Protein AF-A0A935YCY4-F1 (afdb_monomer_lite)

pLDDT: mean 77.83, std 20.08, range [34.0, 98.06]

Structure (mmCIF, N/CA/C/O backbone):
data_AF-A0A935YCY4-F1
#
_entry.id   AF-A0A935YCY4-F1
#
loop_
_atom_site.group_PDB
_atom_site.id
_atom_site.type_symbol
_atom_site.label_atom_id
_atom_site.label_alt_id
_atom_site.label_comp_id
_atom_site.label_asym_id
_atom_site.label_entity_id
_atom_site.label_seq_id
_atom_site.pdbx_PDB_ins_code
_atom_site.Cartn_x
_atom_site.Cartn_y
_atom_site.Cartn_z
_atom_site.occupancy
_atom_site.B_iso_or_equiv
_atom_site.auth_seq_id
_atom_site.auth_comp_id
_atom_site.auth_asym_id
_atom_site.auth_atom_id
_atom_site.pdbx_PDB_model_num
ATOM 1 N N . MET A 1 1 ? -35.477 -1.322 -5.405 1.00 35.91 1 MET A N 1
ATOM 2 C CA . MET A 1 1 ? -34.188 -1.902 -4.976 1.00 35.91 1 MET A CA 1
ATOM 3 C C . MET A 1 1 ? -33.228 -0.746 -4.782 1.00 35.91 1 MET A C 1
ATOM 5 O O . MET A 1 1 ? -32.836 -0.123 -5.756 1.00 35.91 1 MET A O 1
ATOM 9 N N . THR A 1 2 ? -33.021 -0.359 -3.529 1.00 34.00 2 THR A N 1
ATOM 10 C CA . THR A 1 2 ? -32.305 0.844 -3.097 1.00 34.00 2 THR A CA 1
ATOM 11 C C . THR A 1 2 ? -30.794 0.654 -3.225 1.00 34.00 2 THR A C 1
ATOM 13 O O . THR A 1 2 ? -30.226 -0.282 -2.672 1.00 34.00 2 THR A O 1
ATOM 16 N N . THR A 1 3 ? -30.146 1.543 -3.974 1.00 34.94 3 THR A N 1
ATOM 17 C CA . THR A 1 3 ? -28.690 1.711 -4.031 1.00 34.94 3 THR A CA 1
ATOM 18 C C . THR A 1 3 ? -28.216 2.383 -2.743 1.00 34.94 3 THR A C 1
ATOM 20 O O . THR A 1 3 ? -28.222 3.604 -2.632 1.00 34.94 3 THR A O 1
ATOM 23 N N . GLU A 1 4 ? -27.856 1.566 -1.756 1.00 39.25 4 GLU A N 1
ATOM 24 C CA . GLU A 1 4 ? -27.317 1.965 -0.443 1.00 39.25 4 GLU A CA 1
ATOM 25 C C . GLU A 1 4 ? -25.781 1.811 -0.385 1.00 39.25 4 GLU A C 1
ATOM 27 O O . GLU A 1 4 ? -25.170 1.565 0.649 1.00 39.25 4 GLU A O 1
ATOM 32 N N . THR A 1 5 ? -25.138 1.929 -1.541 1.00 41.16 5 THR A N 1
ATOM 33 C CA . THR A 1 5 ? -23.691 2.109 -1.702 1.00 41.16 5 THR A CA 1
ATOM 34 C C . THR A 1 5 ? -23.576 3.571 -2.136 1.00 41.16 5 THR A C 1
ATOM 36 O O . THR A 1 5 ? -24.121 3.935 -3.168 1.00 41.16 5 THR A O 1
ATOM 39 N N . ASP A 1 6 ? -23.053 4.527 -1.370 1.00 48.59 6 ASP A N 1
ATOM 40 C CA . ASP A 1 6 ? -21.616 4.615 -1.128 1.00 48.59 6 ASP A CA 1
ATOM 41 C C . ASP A 1 6 ? -21.248 5.756 -0.145 1.00 48.59 6 ASP A C 1
ATOM 43 O O . ASP A 1 6 ? -20.187 6.370 -0.223 1.00 48.59 6 ASP A O 1
ATOM 47 N N . THR A 1 7 ? -22.145 6.125 0.778 1.00 38.81 7 THR A N 1
ATOM 48 C CA . THR A 1 7 ? -21.941 7.309 1.645 1.00 38.81 7 THR A CA 1
ATOM 49 C C . THR A 1 7 ? -20.741 7.147 2.587 1.00 38.81 7 THR A C 1
ATOM 51 O O . THR A 1 7 ? -20.095 8.125 2.964 1.00 38.81 7 THR A O 1
ATOM 54 N N . THR A 1 8 ? -20.412 5.905 2.947 1.00 42.44 8 THR A N 1
ATOM 55 C CA . THR A 1 8 ? -19.271 5.558 3.803 1.00 42.44 8 THR A CA 1
ATOM 56 C C . THR A 1 8 ? -17.941 5.700 3.066 1.00 42.44 8 THR A C 1
ATOM 58 O O . THR A 1 8 ? -16.996 6.235 3.641 1.00 42.44 8 THR A O 1
ATOM 61 N N . ILE A 1 9 ? -17.866 5.296 1.791 1.00 43.31 9 ILE A N 1
ATOM 62 C CA . ILE A 1 9 ? -16.651 5.451 0.977 1.00 43.31 9 ILE A CA 1
ATOM 63 C C . ILE A 1 9 ? -16.425 6.923 0.651 1.00 43.31 9 ILE A C 1
ATOM 65 O O . ILE A 1 9 ? -15.309 7.398 0.834 1.00 43.31 9 ILE A O 1
ATOM 69 N N . SER A 1 10 ? -17.467 7.675 0.277 1.00 40.97 10 SER A N 1
ATOM 70 C CA . SER A 1 10 ? -17.328 9.121 0.054 1.00 40.97 10 SER A CA 1
ATOM 71 C C . SER A 1 10 ? -16.888 9.866 1.320 1.00 40.97 10 SER A C 1
ATOM 73 O O . SER A 1 10 ? -16.042 10.751 1.234 1.00 40.97 10 SER A O 1
ATOM 75 N N . ARG A 1 11 ? -17.378 9.482 2.511 1.00 47.28 11 ARG A N 1
ATOM 76 C CA . ARG A 1 11 ? -16.898 10.047 3.789 1.00 47.28 11 ARG A CA 1
ATOM 77 C C . ARG A 1 11 ? -15.436 9.715 4.070 1.00 47.28 11 ARG A C 1
ATOM 79 O O . ARG A 1 11 ? -14.693 10.602 4.471 1.00 47.28 11 ARG A O 1
ATOM 86 N N . LEU A 1 12 ? -15.022 8.471 3.837 1.00 46.56 12 LEU A N 1
ATOM 87 C CA . LEU A 1 12 ? -13.630 8.042 3.995 1.00 46.56 12 LEU A CA 1
ATOM 88 C C . LEU A 1 12 ? -12.699 8.777 3.024 1.00 46.56 12 LEU A C 1
ATO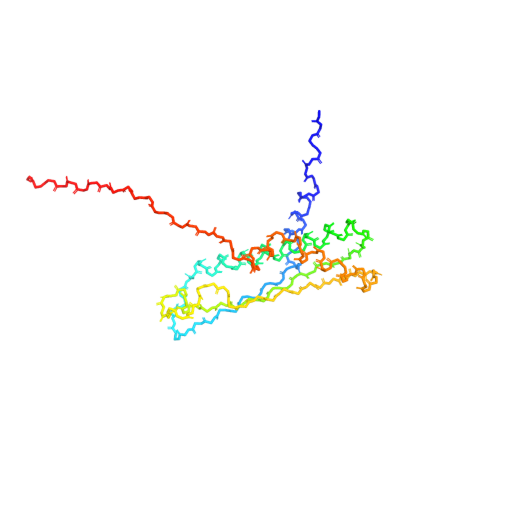M 90 O O . LEU A 1 12 ? -11.635 9.236 3.429 1.00 46.56 12 LEU A O 1
ATOM 94 N N . GLN A 1 13 ? -13.114 8.933 1.766 1.00 49.72 13 GLN A N 1
ATOM 95 C CA . GLN A 1 13 ? -12.387 9.702 0.754 1.00 49.72 13 GLN A CA 1
ATOM 96 C C . GLN A 1 13 ? -12.246 11.172 1.167 1.00 49.72 13 GLN A C 1
ATOM 98 O O . GLN A 1 13 ? -11.158 11.739 1.071 1.00 49.72 13 GLN A O 1
ATOM 103 N N . ASP A 1 14 ? -13.315 11.768 1.692 1.00 48.78 14 ASP A N 1
ATOM 104 C CA . ASP A 1 14 ? -13.313 13.138 2.195 1.00 48.78 14 ASP A CA 1
ATOM 105 C C . ASP A 1 14 ? -12.459 13.321 3.458 1.00 48.78 14 ASP A C 1
ATOM 107 O O . ASP A 1 14 ? -11.774 14.333 3.576 1.00 48.78 14 ASP A O 1
ATOM 111 N N . GLU A 1 15 ? -12.461 12.372 4.395 1.00 52.66 15 GLU A N 1
ATOM 112 C CA . GLU A 1 15 ? -11.604 12.402 5.590 1.00 52.66 15 GLU A CA 1
ATOM 113 C C . GLU A 1 15 ? -10.124 12.263 5.238 1.00 52.66 15 GLU A C 1
ATOM 115 O O . GLU A 1 15 ? -9.292 12.998 5.770 1.00 52.66 15 GLU A O 1
ATOM 120 N N . ILE A 1 16 ? -9.788 11.360 4.311 1.00 49.78 16 ILE A N 1
ATOM 121 C CA . ILE A 1 16 ? -8.420 11.201 3.797 1.00 49.78 16 ILE A CA 1
ATOM 122 C C . ILE A 1 16 ? -7.960 12.497 3.114 1.00 49.78 16 ILE A C 1
ATOM 124 O O . ILE A 1 16 ? -6.816 12.912 3.282 1.00 49.78 16 ILE A O 1
ATOM 128 N N . ARG A 1 17 ? -8.859 13.182 2.396 1.00 51.97 17 ARG A N 1
ATOM 129 C CA . ARG A 1 17 ? -8.567 14.456 1.726 1.00 51.97 17 ARG A CA 1
ATOM 130 C C . ARG A 1 17 ? -8.443 15.639 2.693 1.00 51.97 17 ARG A C 1
ATOM 132 O O . ARG A 1 17 ? -7.675 16.558 2.422 1.00 51.97 17 ARG A O 1
ATOM 139 N N . ARG A 1 18 ? -9.203 15.640 3.794 1.00 46.19 18 ARG A N 1
ATOM 140 C CA . ARG A 1 18 ? -9.224 16.718 4.803 1.00 46.19 18 ARG A CA 1
ATOM 141 C C . ARG A 1 18 ? -8.107 16.610 5.847 1.00 46.19 18 ARG A C 1
ATOM 143 O O . ARG A 1 18 ? -7.762 17.632 6.432 1.00 46.19 18 ARG A O 1
ATOM 150 N N . SER A 1 19 ? -7.517 15.427 6.039 1.00 44.22 19 SER A N 1
ATOM 151 C CA . SER A 1 19 ? -6.430 15.187 7.001 1.00 44.22 19 SER A CA 1
ATOM 152 C C . SER A 1 19 ? -5.147 14.690 6.312 1.00 44.22 19 SER A C 1
ATOM 154 O O . SER A 1 19 ? -4.805 13.511 6.419 1.00 44.22 19 SER A O 1
ATOM 156 N N . PRO A 1 20 ? -4.375 15.575 5.647 1.00 40.25 20 PRO A N 1
ATOM 157 C CA . PRO A 1 20 ? -3.099 15.220 5.012 1.00 40.25 20 PRO A CA 1
ATOM 158 C C . PRO A 1 20 ? -2.019 14.750 6.008 1.00 40.25 20 PRO A C 1
ATOM 160 O O . PRO A 1 20 ? -0.990 14.224 5.598 1.00 40.25 20 PRO A O 1
ATOM 163 N N . HIS A 1 21 ? -2.250 14.898 7.318 1.00 40.59 21 HIS A N 1
ATOM 164 C CA . HIS A 1 21 ? -1.347 14.439 8.376 1.00 40.59 21 HIS A CA 1
ATOM 165 C C . HIS A 1 21 ? -1.296 12.908 8.560 1.00 40.59 21 HIS A C 1
ATOM 167 O O . HIS A 1 21 ? -0.413 12.429 9.260 1.00 40.59 21 HIS A O 1
ATOM 173 N N . CYS A 1 22 ? -2.193 12.123 7.944 1.00 44.72 22 CYS A N 1
ATOM 174 C CA . CYS A 1 22 ? -2.256 10.667 8.168 1.00 44.72 22 CYS A CA 1
ATOM 175 C C . CYS A 1 22 ? -1.417 9.820 7.191 1.00 44.72 22 CYS A C 1
ATOM 177 O O . CYS A 1 22 ? -1.445 8.589 7.271 1.00 44.72 22 CYS A O 1
ATOM 179 N N . ALA A 1 23 ? -0.670 10.442 6.278 1.00 49.28 23 ALA A N 1
ATOM 180 C CA . ALA A 1 23 ? 0.235 9.741 5.377 1.00 49.28 23 ALA A CA 1
ATOM 181 C C . ALA A 1 23 ? 1.535 10.532 5.205 1.00 49.28 23 ALA A C 1
ATOM 183 O O . ALA A 1 23 ? 1.540 11.603 4.601 1.00 49.28 23 ALA A O 1
ATOM 184 N N . GLN A 1 24 ? 2.649 9.999 5.710 1.00 55.78 24 GLN A N 1
ATOM 185 C CA . GLN A 1 24 ? 3.975 10.563 5.465 1.00 55.78 24 GLN A CA 1
ATOM 186 C C . GLN A 1 24 ? 4.697 9.717 4.418 1.00 55.78 24 GLN A C 1
ATOM 188 O O . GLN A 1 24 ? 5.002 8.549 4.653 1.00 55.78 24 GLN A O 1
ATOM 193 N N . VAL A 1 25 ? 5.011 10.308 3.267 1.00 56.19 25 VAL A N 1
ATOM 194 C CA . VAL A 1 25 ? 5.746 9.627 2.195 1.00 56.19 25 VAL A CA 1
ATOM 195 C C . VAL A 1 25 ? 7.132 10.238 2.061 1.00 56.19 25 VAL A C 1
ATOM 197 O O . VAL A 1 25 ? 7.281 11.451 1.942 1.00 56.19 25 VAL A O 1
ATOM 200 N N . THR A 1 26 ? 8.159 9.394 2.084 1.00 59.28 26 THR A N 1
ATOM 201 C CA . THR A 1 26 ? 9.547 9.771 1.816 1.00 59.28 26 THR A CA 1
ATOM 202 C C . THR A 1 26 ? 10.092 8.925 0.670 1.00 59.28 26 THR A C 1
ATOM 204 O O . THR A 1 26 ? 10.381 7.738 0.833 1.00 59.28 26 THR A O 1
ATOM 207 N N . LEU A 1 27 ? 10.269 9.549 -0.495 1.00 61.72 27 LEU A N 1
ATOM 208 C CA . LEU A 1 27 ? 10.928 8.946 -1.650 1.00 61.72 27 LEU A CA 1
ATOM 209 C C . LEU A 1 27 ? 12.404 9.364 -1.684 1.00 61.72 27 LEU A C 1
ATOM 211 O O . LEU A 1 27 ? 12.725 10.543 -1.819 1.00 61.72 27 LEU A O 1
ATOM 215 N N . LYS A 1 28 ? 13.312 8.390 -1.577 1.00 64.44 28 LYS A N 1
ATOM 216 C CA . LYS A 1 28 ? 14.758 8.598 -1.724 1.00 64.44 28 LYS A CA 1
ATOM 217 C C . LYS A 1 28 ? 15.179 8.202 -3.137 1.00 64.44 28 LYS A C 1
ATOM 219 O O . LYS A 1 28 ? 15.280 7.015 -3.447 1.00 64.44 28 LYS A O 1
ATOM 224 N N . ALA A 1 29 ? 15.446 9.198 -3.979 1.00 60.09 29 ALA A N 1
ATOM 225 C CA . ALA A 1 29 ? 16.008 8.995 -5.309 1.00 60.09 29 ALA A CA 1
ATOM 226 C C . ALA A 1 29 ? 17.541 9.088 -5.259 1.00 60.09 29 ALA A C 1
ATOM 228 O O . ALA A 1 29 ? 18.092 10.065 -4.752 1.00 60.09 29 ALA A O 1
ATOM 229 N N . ARG A 1 30 ? 18.233 8.079 -5.791 1.00 54.69 30 ARG A N 1
ATOM 230 C CA . ARG A 1 30 ? 19.684 8.105 -6.017 1.00 54.69 30 ARG A CA 1
ATOM 231 C C . ARG A 1 30 ? 19.937 8.226 -7.518 1.00 54.69 30 ARG A C 1
ATOM 233 O O . ARG A 1 30 ? 19.365 7.469 -8.293 1.00 54.69 30 ARG A O 1
ATOM 240 N N . ALA A 1 31 ? 20.798 9.155 -7.916 1.00 54.00 31 ALA A N 1
ATOM 241 C CA . ALA A 1 31 ? 21.346 9.240 -9.269 1.00 54.00 31 ALA A CA 1
ATOM 242 C C . ALA A 1 31 ? 22.854 8.960 -9.217 1.00 54.00 31 ALA A C 1
ATOM 244 O O . ALA A 1 31 ? 23.512 9.328 -8.242 1.00 54.00 31 ALA A O 1
ATOM 245 N N . GLY A 1 32 ? 23.396 8.293 -10.234 1.00 43.44 32 GLY A N 1
ATOM 246 C CA . GLY A 1 32 ? 24.835 8.202 -10.468 1.00 43.44 32 GLY A CA 1
ATOM 247 C C . GLY A 1 32 ? 25.254 9.283 -11.459 1.00 43.44 32 GLY A C 1
ATOM 248 O O . GLY A 1 32 ? 24.663 9.378 -12.528 1.00 43.44 32 GLY A O 1
ATOM 249 N N . VAL A 1 33 ? 26.276 10.067 -11.090 1.00 41.34 33 VAL A N 1
ATOM 250 C CA . VAL A 1 33 ? 26.774 11.258 -11.810 1.00 41.34 33 VAL A CA 1
ATOM 251 C C . VAL A 1 33 ? 25.733 12.388 -11.871 1.00 41.34 33 VAL A C 1
ATOM 253 O O . VAL A 1 33 ? 24.538 12.157 -12.026 1.00 41.34 33 VAL A O 1
ATOM 256 N N . GLU A 1 34 ? 26.189 13.625 -11.662 1.00 44.88 34 GLU A N 1
ATOM 257 C CA . GLU A 1 34 ? 25.376 14.848 -11.625 1.00 44.88 34 GLU A CA 1
ATOM 258 C C . GLU A 1 34 ? 24.574 15.035 -12.925 1.00 44.88 34 GLU A C 1
ATOM 260 O O . GLU A 1 34 ? 25.002 15.692 -13.872 1.00 44.88 34 GLU A O 1
ATOM 265 N N . ALA A 1 35 ? 23.386 14.439 -12.987 1.00 44.97 35 ALA A N 1
ATOM 266 C CA . ALA A 1 35 ? 22.413 14.738 -14.018 1.00 44.97 35 ALA A CA 1
ATOM 267 C C . ALA A 1 35 ? 21.739 16.078 -13.667 1.00 44.97 35 ALA A C 1
ATOM 269 O O . ALA A 1 35 ? 21.344 16.268 -12.510 1.00 44.97 35 ALA A O 1
ATOM 270 N N . PRO A 1 36 ? 21.567 17.001 -14.631 1.00 47.16 36 PRO A N 1
ATOM 271 C CA . PRO A 1 36 ? 20.880 18.268 -14.406 1.00 47.16 36 PRO A CA 1
ATOM 272 C C . PRO A 1 36 ? 19.530 18.050 -13.719 1.00 47.16 36 PRO A C 1
ATOM 274 O O . PRO A 1 36 ? 18.810 17.104 -14.052 1.00 47.16 36 PRO A O 1
ATOM 277 N N . GLN A 1 37 ? 19.182 18.945 -12.791 1.00 49.31 37 GLN A N 1
ATOM 278 C CA . GLN A 1 37 ? 17.938 18.967 -12.006 1.00 49.31 37 GLN A CA 1
ATOM 279 C C . GLN A 1 37 ? 16.702 19.289 -12.875 1.00 49.31 37 GLN A C 1
ATOM 281 O O . GLN A 1 37 ? 15.878 20.136 -12.540 1.00 49.31 37 GLN A O 1
ATOM 286 N N . ALA A 1 38 ? 16.576 18.651 -14.038 1.00 58.62 38 ALA A N 1
ATOM 287 C CA . ALA A 1 38 ? 15.374 18.712 -14.841 1.00 58.62 38 ALA A CA 1
ATOM 288 C C . ALA A 1 38 ? 14.225 18.063 -14.062 1.00 58.62 38 ALA A C 1
ATOM 290 O O . ALA A 1 38 ? 14.394 17.025 -13.419 1.00 58.62 38 ALA A O 1
ATOM 291 N N . ARG A 1 39 ? 13.043 18.674 -14.138 1.00 63.81 39 ARG A N 1
ATOM 292 C CA . ARG A 1 39 ? 11.804 18.103 -13.614 1.00 63.81 39 ARG A CA 1
ATOM 293 C C . ARG A 1 39 ? 11.580 16.733 -14.261 1.00 63.81 39 ARG A C 1
ATOM 295 O O . ARG A 1 39 ? 11.411 16.655 -15.474 1.00 63.81 39 ARG A O 1
ATOM 302 N N . ARG A 1 40 ? 11.590 15.672 -13.455 1.00 69.50 40 ARG A N 1
ATOM 303 C CA . ARG A 1 40 ? 11.347 14.286 -13.882 1.00 69.50 40 ARG A CA 1
ATOM 304 C C . ARG A 1 40 ? 9.889 13.937 -13.565 1.00 69.50 40 ARG A C 1
ATOM 306 O O . ARG A 1 40 ? 9.619 13.551 -12.428 1.00 69.50 40 ARG A O 1
ATOM 313 N N . PRO A 1 41 ? 8.928 14.109 -14.491 1.00 78.00 41 PRO A N 1
ATOM 314 C CA . PRO A 1 41 ? 7.522 13.796 -14.216 1.00 78.00 41 PRO A CA 1
ATOM 315 C C . PRO A 1 41 ? 7.310 12.327 -13.816 1.00 78.00 41 PRO A C 1
ATOM 317 O O . PRO A 1 41 ? 6.343 12.004 -13.133 1.00 78.00 41 PRO A O 1
ATOM 320 N N . GLU A 1 42 ? 8.222 11.430 -14.189 1.00 80.31 42 GLU A N 1
ATOM 321 C CA . GLU A 1 42 ? 8.231 10.032 -13.763 1.00 80.31 42 GLU A CA 1
ATOM 322 C C . GLU A 1 42 ? 8.369 9.905 -12.239 1.00 80.31 42 GLU A C 1
ATOM 324 O O . GLU A 1 42 ? 7.692 9.073 -11.636 1.00 80.31 42 GLU A O 1
ATOM 329 N N . LEU A 1 43 ? 9.175 10.766 -11.603 1.00 79.75 43 LEU A N 1
ATOM 330 C CA . LEU A 1 43 ? 9.298 10.820 -10.143 1.00 79.75 43 LEU A CA 1
ATOM 331 C C . LEU A 1 43 ? 7.996 11.275 -9.487 1.00 79.75 43 LEU A C 1
ATOM 333 O O . LEU A 1 43 ? 7.570 10.669 -8.505 1.00 79.75 43 LEU A O 1
ATOM 337 N N . ASP A 1 44 ? 7.342 12.292 -10.054 1.00 80.44 44 ASP A N 1
ATOM 338 C CA . ASP A 1 44 ? 6.051 12.786 -9.563 1.00 80.44 44 ASP A CA 1
ATOM 339 C C . ASP A 1 44 ? 4.988 11.670 -9.616 1.00 80.44 44 ASP A C 1
ATOM 341 O O . ASP A 1 44 ? 4.180 11.522 -8.699 1.00 80.44 44 ASP A O 1
ATOM 345 N N . HIS A 1 45 ? 4.990 10.846 -10.669 1.00 88.50 45 HIS A N 1
ATOM 346 C CA . HIS A 1 45 ? 4.081 9.703 -10.778 1.00 88.50 45 HIS A CA 1
ATOM 347 C C . HIS A 1 45 ? 4.391 8.603 -9.760 1.00 88.50 45 HIS A C 1
ATOM 349 O O . HIS A 1 45 ? 3.463 8.082 -9.141 1.00 88.50 45 HIS A O 1
ATOM 355 N N . VAL A 1 46 ? 5.670 8.283 -9.534 1.00 87.88 46 VAL A N 1
ATOM 356 C CA . VAL A 1 46 ? 6.073 7.335 -8.481 1.00 87.88 46 VAL A CA 1
ATOM 357 C C . VAL A 1 46 ? 5.619 7.836 -7.111 1.00 87.88 46 VAL A C 1
ATOM 359 O O . VAL A 1 46 ? 5.020 7.076 -6.354 1.00 87.88 46 VAL A O 1
ATOM 362 N N . GLN A 1 47 ? 5.827 9.118 -6.812 1.00 83.19 47 GLN A N 1
ATOM 363 C CA . GLN A 1 47 ? 5.391 9.738 -5.563 1.00 83.19 47 GLN A CA 1
ATOM 364 C C . GLN A 1 47 ? 3.871 9.613 -5.363 1.00 83.19 47 GLN A C 1
ATOM 366 O O . GLN A 1 47 ? 3.431 9.155 -4.310 1.00 83.19 47 GLN A O 1
ATOM 371 N N . ARG A 1 48 ? 3.063 9.913 -6.388 1.00 86.69 48 ARG A N 1
ATOM 372 C CA . ARG A 1 48 ? 1.597 9.750 -6.325 1.00 86.69 48 ARG A CA 1
ATOM 373 C C . ARG A 1 48 ? 1.161 8.302 -6.109 1.00 86.69 48 ARG A C 1
ATOM 375 O O . ARG A 1 48 ? 0.186 8.052 -5.408 1.00 86.69 48 ARG A O 1
ATOM 382 N N . ILE A 1 49 ? 1.868 7.343 -6.703 1.00 92.44 49 ILE A N 1
ATOM 383 C CA . ILE A 1 49 ? 1.602 5.914 -6.498 1.00 92.44 49 ILE A CA 1
ATOM 384 C C . ILE A 1 49 ? 1.893 5.513 -5.040 1.00 92.44 49 ILE A C 1
ATOM 386 O O . ILE A 1 49 ? 1.118 4.765 -4.445 1.00 92.44 49 ILE A O 1
ATOM 390 N N . LEU A 1 50 ? 2.961 6.041 -4.433 1.00 89.50 50 LEU A N 1
ATOM 391 C CA . LEU A 1 50 ? 3.257 5.826 -3.011 1.00 89.50 50 LEU A CA 1
ATOM 392 C C . LEU A 1 50 ? 2.210 6.488 -2.102 1.00 89.50 50 LEU A C 1
ATOM 394 O O . LEU A 1 50 ? 1.780 5.882 -1.125 1.00 89.50 50 LEU A O 1
ATOM 398 N N . GLU A 1 51 ? 1.742 7.690 -2.437 1.00 86.56 51 GLU A N 1
ATOM 399 C CA . GLU A 1 51 ? 0.635 8.351 -1.728 1.00 86.56 51 GLU A CA 1
ATOM 400 C C . GLU A 1 51 ? -0.658 7.525 -1.803 1.00 86.56 51 GLU A C 1
ATOM 402 O O . GLU A 1 51 ? -1.339 7.343 -0.791 1.00 86.56 51 GLU A O 1
ATOM 407 N N . ALA A 1 52 ? -0.961 6.948 -2.970 1.00 90.00 52 ALA A N 1
ATOM 408 C CA . ALA A 1 52 ? -2.095 6.045 -3.140 1.00 90.00 52 ALA A CA 1
ATOM 409 C C . ALA A 1 52 ? -1.960 4.771 -2.286 1.00 90.00 52 ALA A C 1
ATOM 411 O O . ALA A 1 52 ? -2.938 4.346 -1.669 1.00 90.00 52 ALA A O 1
ATOM 412 N N . LEU A 1 53 ? -0.755 4.194 -2.185 1.00 94.69 53 LEU A N 1
ATOM 413 C CA . LEU A 1 53 ? -0.486 3.069 -1.283 1.00 94.69 53 LEU A CA 1
ATOM 414 C C . LEU A 1 53 ? -0.728 3.451 0.184 1.00 94.69 53 LEU A C 1
ATOM 416 O O . LEU A 1 53 ? -1.372 2.693 0.909 1.00 94.69 53 LEU A O 1
ATOM 420 N N . ALA A 1 54 ? -0.261 4.625 0.621 1.00 90.31 54 ALA A N 1
ATOM 421 C CA . ALA A 1 54 ? -0.471 5.089 1.993 1.00 90.31 54 ALA A CA 1
ATOM 422 C C . ALA A 1 54 ? -1.965 5.233 2.311 1.00 90.31 54 ALA A C 1
ATOM 424 O O . ALA A 1 54 ? -2.438 4.727 3.332 1.00 90.31 54 ALA A O 1
ATOM 425 N N . GLY A 1 55 ? -2.716 5.867 1.405 1.00 87.62 55 GLY A N 1
ATOM 426 C CA . GLY A 1 55 ? -4.164 6.024 1.530 1.00 87.62 55 GLY A CA 1
ATOM 427 C C . GLY A 1 55 ? -4.907 4.687 1.554 1.00 87.62 55 GLY A C 1
ATOM 428 O O . GLY A 1 55 ? -5.782 4.494 2.399 1.00 87.62 55 GLY A O 1
ATOM 429 N N . SER A 1 56 ? -4.528 3.742 0.685 1.00 94.94 56 SER A N 1
ATOM 430 C CA . SER A 1 56 ? -5.121 2.397 0.658 1.00 94.94 56 SER A CA 1
ATOM 431 C C . SER A 1 56 ? -4.904 1.659 1.971 1.00 94.94 56 SER A C 1
ATOM 433 O O . SER A 1 56 ? -5.864 1.171 2.564 1.00 94.94 56 SER A O 1
ATOM 435 N N . LEU A 1 57 ? -3.669 1.646 2.483 1.00 95.56 57 LEU A N 1
ATOM 436 C CA . LEU A 1 57 ? -3.355 0.994 3.753 1.00 95.56 57 LEU A CA 1
ATOM 437 C C . LEU A 1 57 ? -4.153 1.612 4.904 1.00 95.56 57 LEU A C 1
ATOM 439 O O . LEU A 1 57 ? -4.766 0.875 5.676 1.00 95.56 57 LEU A O 1
ATOM 443 N N . ALA A 1 58 ? -4.217 2.944 4.993 1.00 92.06 58 ALA A N 1
ATOM 444 C CA . ALA A 1 58 ? -4.995 3.632 6.023 1.00 92.06 58 ALA A CA 1
ATOM 445 C C . ALA A 1 58 ? -6.485 3.245 5.968 1.00 92.06 58 ALA A C 1
ATOM 447 O O . ALA A 1 58 ? -7.086 2.915 6.996 1.00 92.06 58 ALA A O 1
ATOM 448 N N . ALA A 1 59 ? -7.073 3.227 4.768 1.00 90.12 59 ALA A N 1
ATOM 449 C CA . ALA A 1 59 ? -8.456 2.808 4.557 1.00 90.12 59 ALA A CA 1
ATOM 450 C C . ALA A 1 59 ? -8.670 1.328 4.916 1.00 90.12 59 ALA A C 1
ATOM 452 O O . ALA A 1 59 ? -9.647 0.990 5.587 1.00 90.12 59 ALA A O 1
ATOM 453 N N . SER A 1 60 ? -7.743 0.447 4.534 1.00 95.25 60 SER A N 1
ATOM 454 C CA . SER A 1 60 ? -7.777 -0.979 4.862 1.00 95.25 60 SER A CA 1
ATOM 455 C C . SER A 1 60 ? -7.707 -1.226 6.368 1.00 95.25 60 SER A C 1
ATOM 457 O O . SER A 1 60 ? -8.502 -2.018 6.876 1.00 95.25 60 SER A O 1
ATOM 459 N N . TYR A 1 61 ? -6.834 -0.524 7.100 1.00 96.38 61 TYR A N 1
ATOM 460 C CA . TYR A 1 61 ? -6.774 -0.606 8.563 1.00 96.38 61 TYR A CA 1
ATOM 461 C C . TYR A 1 61 ? -8.105 -0.215 9.203 1.00 96.38 61 TYR A C 1
ATOM 463 O O . TYR A 1 61 ? -8.638 -0.989 9.993 1.00 96.38 61 TYR A O 1
ATOM 471 N N . ARG A 1 62 ? -8.691 0.927 8.818 1.00 93.69 62 ARG A N 1
ATOM 472 C CA . ARG A 1 62 ? -9.998 1.366 9.344 1.00 93.69 62 ARG A CA 1
ATOM 473 C C . ARG A 1 62 ? -11.105 0.362 9.025 1.00 93.69 62 ARG A C 1
ATOM 475 O O . ARG A 1 62 ? -11.877 -0.013 9.904 1.00 93.69 62 ARG A O 1
ATOM 482 N N . ARG A 1 63 ? -11.154 -0.120 7.780 1.00 95.00 63 ARG A N 1
ATOM 483 C CA . ARG A 1 63 ? -12.167 -1.077 7.321 1.00 95.00 63 ARG A CA 1
ATOM 484 C C . ARG A 1 63 ? -12.096 -2.400 8.076 1.00 95.00 63 ARG A C 1
ATOM 486 O O . ARG A 1 63 ? -13.123 -2.912 8.515 1.00 95.00 63 ARG A O 1
ATOM 493 N N . PHE A 1 64 ? -10.906 -2.982 8.195 1.00 96.62 64 PHE A N 1
ATOM 494 C CA . PHE A 1 64 ? -10.751 -4.271 8.863 1.00 96.62 64 PHE A CA 1
ATOM 495 C C . PHE A 1 64 ? -10.834 -4.161 10.379 1.00 96.62 64 PHE A C 1
ATOM 497 O O . PHE A 1 64 ? -11.304 -5.104 11.002 1.00 96.62 64 PHE A O 1
ATOM 504 N N . ALA A 1 65 ? -10.454 -3.025 10.964 1.00 95.31 65 ALA A N 1
ATOM 505 C CA . ALA A 1 65 ? -10.674 -2.781 12.380 1.00 95.31 65 ALA A CA 1
ATOM 506 C C . ALA A 1 65 ? -12.169 -2.754 12.705 1.00 95.31 65 ALA A C 1
ATOM 508 O O . ALA A 1 65 ? -12.599 -3.483 13.591 1.00 95.31 65 ALA A O 1
ATOM 509 N N . ALA A 1 66 ? -12.973 -2.038 11.910 1.00 92.62 66 ALA A N 1
ATOM 510 C CA . ALA A 1 66 ? -14.428 -2.042 12.055 1.00 92.62 66 ALA A CA 1
ATOM 511 C C . ALA A 1 66 ? -15.026 -3.455 11.910 1.00 92.62 66 ALA A C 1
ATOM 513 O O . ALA A 1 66 ? -15.892 -3.845 12.684 1.00 92.62 66 ALA A O 1
ATOM 514 N N . ALA A 1 67 ? -14.536 -4.254 10.956 1.00 93.38 67 ALA A N 1
ATOM 515 C CA . ALA A 1 67 ? -14.998 -5.632 10.764 1.00 93.38 67 ALA A CA 1
ATOM 516 C C . ALA A 1 67 ? -14.584 -6.601 11.892 1.00 93.38 67 ALA A C 1
ATOM 518 O O . ALA A 1 67 ? -15.195 -7.658 12.035 1.00 93.38 67 ALA A O 1
ATOM 519 N N . LEU A 1 68 ? -13.534 -6.274 12.649 1.00 94.19 68 LEU A N 1
ATOM 520 C CA . LEU A 1 68 ? -13.017 -7.068 13.768 1.00 94.19 68 LEU A CA 1
ATOM 521 C C . LEU A 1 68 ? -13.428 -6.504 15.140 1.00 94.19 68 LEU A C 1
ATOM 523 O O . LEU A 1 68 ? -12.954 -7.016 16.149 1.00 94.19 68 LEU A O 1
ATOM 527 N N . ASP A 1 69 ? -14.277 -5.472 15.168 1.00 95.50 69 ASP A N 1
ATOM 528 C CA . ASP A 1 69 ? -14.688 -4.736 16.373 1.00 95.50 69 ASP A CA 1
ATOM 529 C C . ASP A 1 69 ? -13.504 -4.152 17.178 1.00 95.50 69 ASP A C 1
ATOM 531 O O . ASP A 1 69 ? -13.477 -4.129 18.406 1.00 95.50 69 ASP A O 1
ATOM 535 N N . ILE A 1 70 ? -12.479 -3.681 16.463 1.00 96.25 70 ILE A N 1
ATOM 536 C CA . ILE A 1 70 ? -11.288 -3.042 17.032 1.00 96.25 70 ILE A CA 1
ATOM 537 C C . ILE A 1 70 ? -11.449 -1.525 16.928 1.00 96.25 70 ILE A C 1
ATOM 539 O O . ILE A 1 70 ? -11.539 -0.971 15.831 1.00 96.25 70 ILE A O 1
ATOM 543 N N . GLN A 1 71 ? -11.421 -0.828 18.065 1.00 93.19 71 GLN A N 1
ATOM 544 C CA . GLN A 1 71 ? -11.475 0.635 18.084 1.00 93.19 71 GLN A CA 1
ATOM 545 C C . GLN A 1 71 ? -10.102 1.242 17.799 1.00 93.19 71 GLN A C 1
ATOM 547 O O . GLN A 1 71 ? -9.160 1.052 18.569 1.00 93.19 71 GLN A O 1
ATOM 552 N N . LEU A 1 72 ? -9.992 2.002 16.710 1.00 90.62 72 LEU A N 1
ATOM 553 C CA . LEU A 1 72 ? -8.801 2.784 16.379 1.00 90.62 72 LEU A CA 1
ATOM 554 C C . LEU A 1 72 ? -9.102 4.269 16.562 1.00 90.62 72 LEU A C 1
ATOM 556 O O . LEU A 1 72 ? -10.034 4.785 15.950 1.00 90.62 72 LEU A O 1
ATOM 560 N N . SER A 1 73 ? -8.291 4.951 17.364 1.00 90.38 73 SER A N 1
ATOM 561 C CA . SER A 1 73 ? -8.379 6.403 17.550 1.00 90.38 73 SER A CA 1
ATOM 562 C C . SER A 1 73 ? -7.589 7.158 16.483 1.00 90.38 73 SER A C 1
ATOM 564 O O . SER A 1 73 ? -7.973 8.250 16.080 1.00 90.38 73 SER A O 1
ATOM 566 N N . GLU A 1 74 ? -6.485 6.574 16.013 1.00 88.00 74 GLU A N 1
ATOM 567 C CA . GLU A 1 74 ? -5.612 7.173 15.005 1.00 88.00 74 GLU A CA 1
ATOM 568 C C . GLU A 1 74 ? -4.970 6.089 14.140 1.00 88.00 74 GLU A C 1
ATOM 570 O O . GLU A 1 74 ? -4.621 5.012 14.631 1.00 88.00 74 GLU A O 1
ATOM 575 N N . VAL A 1 75 ? -4.817 6.392 12.850 1.00 89.00 75 VAL A N 1
ATOM 576 C CA . VAL A 1 75 ? -4.077 5.577 11.883 1.00 89.00 75 VAL A CA 1
ATOM 577 C C . VAL A 1 75 ? -3.238 6.518 11.028 1.00 89.00 75 VAL A C 1
ATOM 579 O O . VAL A 1 75 ? -3.788 7.277 10.228 1.00 89.00 75 VAL A O 1
ATOM 582 N N . GLU A 1 76 ? -1.922 6.443 11.184 1.00 87.69 76 GLU A N 1
ATOM 583 C CA . GLU A 1 76 ? -0.931 7.129 10.355 1.00 87.69 76 GLU A CA 1
ATOM 584 C C . GLU A 1 76 ? -0.111 6.078 9.597 1.00 87.69 76 GLU A C 1
ATOM 586 O O . GLU A 1 76 ? 0.374 5.106 10.180 1.00 87.69 76 GLU A O 1
ATOM 591 N N . ILE A 1 77 ? 0.058 6.264 8.288 1.00 90.69 77 ILE A N 1
ATOM 592 C CA . ILE A 1 77 ? 0.887 5.390 7.455 1.00 90.69 77 ILE A CA 1
ATOM 593 C C . ILE A 1 77 ? 2.141 6.143 7.023 1.00 90.69 77 ILE A C 1
ATOM 595 O O . ILE A 1 77 ? 2.065 7.228 6.449 1.00 90.69 77 ILE A O 1
ATOM 599 N N . ARG A 1 78 ? 3.309 5.546 7.256 1.00 86.31 78 ARG A N 1
ATOM 600 C CA . ARG A 1 78 ? 4.589 6.063 6.770 1.00 86.31 78 ARG A CA 1
ATOM 601 C C . ARG A 1 78 ? 5.153 5.157 5.702 1.00 86.31 78 ARG A C 1
ATOM 603 O O . ARG A 1 78 ? 5.247 3.950 5.910 1.00 86.31 78 ARG A O 1
ATOM 610 N N . ILE A 1 79 ? 5.541 5.738 4.575 1.00 88.31 79 ILE A N 1
ATOM 611 C CA . ILE A 1 79 ? 6.129 5.009 3.457 1.00 88.31 79 ILE A CA 1
ATOM 612 C C . ILE A 1 79 ? 7.507 5.568 3.160 1.00 88.31 79 ILE A C 1
ATOM 614 O O . ILE A 1 79 ? 7.668 6.755 2.890 1.00 88.31 79 ILE A O 1
ATOM 618 N N . GLU A 1 80 ? 8.488 4.678 3.157 1.00 85.50 80 GLU A N 1
ATOM 619 C CA . GLU A 1 80 ? 9.830 4.945 2.668 1.00 85.50 80 GLU A CA 1
ATOM 620 C C . GLU A 1 80 ? 10.099 4.076 1.447 1.00 85.50 80 GLU A C 1
ATOM 622 O O . GLU A 1 80 ? 9.921 2.858 1.497 1.00 85.50 80 GLU A O 1
ATOM 627 N N . ALA A 1 81 ? 10.546 4.690 0.356 1.00 87.50 81 ALA A N 1
ATOM 628 C CA . ALA A 1 81 ? 10.877 3.970 -0.866 1.00 87.50 81 ALA A CA 1
ATOM 629 C C . ALA A 1 81 ? 12.216 4.431 -1.446 1.00 87.50 81 ALA A C 1
ATOM 631 O O . ALA A 1 81 ? 12.550 5.619 -1.408 1.00 87.50 81 ALA A O 1
ATOM 632 N N . GLY A 1 82 ? 12.979 3.481 -1.981 1.00 85.38 82 GLY A N 1
ATOM 633 C CA . GLY A 1 82 ? 14.209 3.734 -2.724 1.00 85.38 82 GLY A CA 1
ATOM 634 C C . GLY A 1 82 ? 13.972 3.644 -4.227 1.00 85.38 82 GLY A C 1
ATOM 635 O O . GLY A 1 82 ? 13.298 2.726 -4.689 1.00 85.38 82 GLY A O 1
ATOM 636 N N . LEU A 1 83 ? 14.548 4.567 -4.995 1.00 85.06 83 LEU A N 1
ATOM 637 C CA . LEU A 1 83 ? 14.542 4.534 -6.458 1.00 85.06 83 LEU A CA 1
ATOM 638 C C . LEU A 1 83 ? 15.931 4.891 -6.997 1.00 85.06 83 LEU A C 1
ATOM 640 O O . LEU A 1 83 ? 16.520 5.890 -6.582 1.00 85.06 83 LEU A O 1
ATOM 644 N N . ASP A 1 84 ? 16.446 4.083 -7.921 1.00 83.25 84 ASP A N 1
ATOM 645 C CA . ASP A 1 84 ? 17.711 4.348 -8.608 1.00 83.25 84 ASP A CA 1
ATOM 646 C C . ASP A 1 84 ? 17.433 4.862 -10.027 1.00 83.25 84 ASP A C 1
ATOM 648 O O . ASP A 1 84 ? 16.911 4.149 -10.885 1.00 83.25 84 ASP A O 1
ATOM 652 N N . LEU A 1 85 ? 17.767 6.130 -10.268 1.00 79.88 85 LEU A N 1
ATOM 653 C CA . LEU A 1 85 ? 17.502 6.812 -11.533 1.00 79.88 85 LEU A CA 1
ATOM 654 C C . LEU A 1 85 ? 18.404 6.340 -12.675 1.00 79.88 85 LEU A C 1
ATOM 656 O O . LEU A 1 85 ? 18.090 6.613 -13.834 1.00 79.88 85 LEU A O 1
ATOM 660 N N . ASN A 1 86 ? 19.484 5.611 -12.383 1.00 78.12 86 ASN A N 1
ATOM 661 C CA . ASN A 1 86 ? 20.343 5.050 -13.424 1.00 78.12 86 ASN A CA 1
ATOM 662 C C . ASN A 1 86 ? 19.606 3.985 -14.246 1.00 78.12 86 ASN A C 1
ATOM 664 O O . ASN A 1 86 ? 19.814 3.904 -15.457 1.00 78.12 86 ASN A O 1
ATOM 668 N N . GLY A 1 87 ? 18.699 3.231 -13.611 1.00 75.25 87 GLY A N 1
ATOM 669 C CA . GLY A 1 87 ? 17.820 2.288 -14.306 1.00 75.25 87 GLY A CA 1
ATOM 670 C C . GLY A 1 87 ? 16.798 2.995 -15.200 1.00 75.25 87 GLY A C 1
ATOM 671 O O . GLY A 1 87 ? 16.533 2.552 -16.312 1.00 75.25 87 GLY A O 1
ATOM 672 N N . LEU A 1 88 ? 16.263 4.141 -14.757 1.00 71.69 88 LEU A N 1
ATOM 673 C CA . LEU A 1 88 ? 15.337 4.955 -15.559 1.00 71.69 88 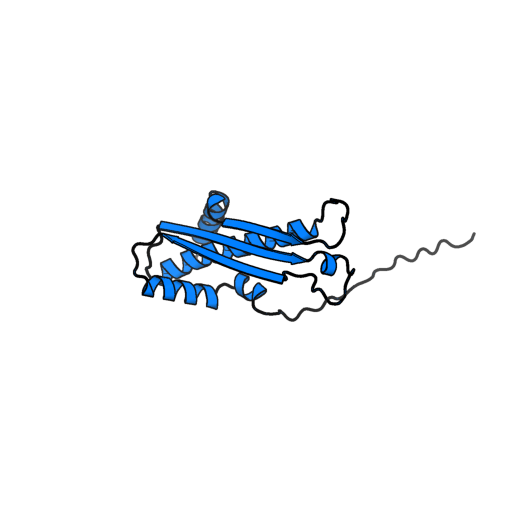LEU A CA 1
ATOM 674 C C . LEU A 1 88 ? 16.022 5.575 -16.785 1.00 71.69 88 LEU A C 1
ATOM 676 O O . LEU A 1 88 ? 15.421 5.670 -17.849 1.00 71.69 88 LEU A O 1
ATOM 680 N N . ALA A 1 89 ? 17.274 6.009 -16.638 1.00 69.31 89 ALA A N 1
ATOM 681 C CA . ALA A 1 89 ? 18.041 6.622 -17.718 1.00 69.31 89 ALA A CA 1
ATOM 682 C C . ALA A 1 89 ? 18.576 5.611 -18.751 1.00 69.31 89 ALA A C 1
ATOM 684 O O . ALA A 1 89 ? 19.267 6.031 -19.676 1.00 69.31 89 ALA A O 1
ATOM 685 N N . ALA A 1 90 ? 18.313 4.305 -18.574 1.00 64.56 90 ALA A N 1
ATOM 686 C CA . ALA A 1 90 ? 18.948 3.215 -19.323 1.00 64.56 90 ALA A CA 1
ATOM 687 C C . ALA A 1 90 ? 20.489 3.319 -19.348 1.00 64.56 90 ALA A C 1
ATOM 689 O O . ALA A 1 90 ? 21.151 2.828 -20.257 1.00 64.56 90 ALA A O 1
ATOM 690 N N . ALA A 1 91 ? 21.073 3.974 -18.338 1.00 61.31 91 ALA A N 1
ATOM 691 C CA . ALA A 1 91 ? 22.518 4.136 -18.212 1.00 61.31 91 ALA A CA 1
ATOM 692 C C . ALA A 1 91 ? 23.189 2.840 -17.727 1.00 61.31 91 ALA A C 1
ATOM 694 O O . ALA A 1 91 ? 24.407 2.694 -17.809 1.00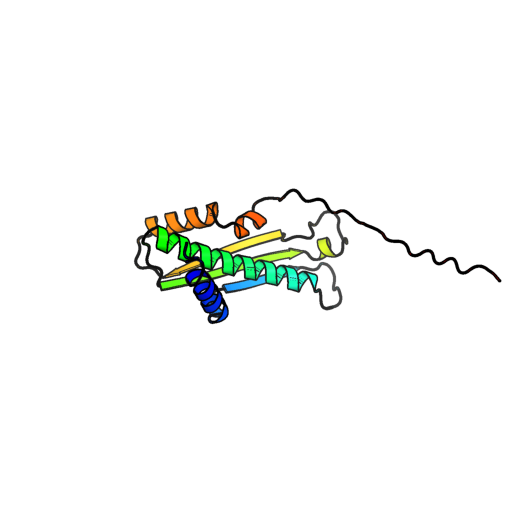 61.31 91 ALA A O 1
ATOM 695 N N . SER A 1 92 ? 22.396 1.903 -17.196 1.00 64.88 92 SER A N 1
ATOM 696 C CA . SER A 1 92 ? 22.849 0.588 -16.770 1.00 64.88 92 SER A CA 1
ATOM 697 C C . SER A 1 92 ? 21.714 -0.434 -16.840 1.00 64.88 92 SER A C 1
ATOM 699 O O . SER A 1 92 ? 20.731 -0.320 -16.109 1.00 64.88 92 SER A O 1
ATOM 701 N N . ASP A 1 93 ? 21.887 -1.472 -17.660 1.00 70.44 93 ASP A N 1
ATOM 702 C CA . ASP A 1 93 ? 20.921 -2.574 -17.802 1.00 70.44 93 ASP A CA 1
ATOM 703 C C . ASP A 1 93 ? 20.828 -3.472 -16.554 1.00 70.44 93 ASP A C 1
ATOM 705 O O . ASP A 1 93 ? 19.913 -4.285 -16.430 1.00 70.44 93 ASP A O 1
ATOM 709 N N . SER A 1 94 ? 21.764 -3.341 -15.605 1.00 79.38 94 SER A N 1
ATOM 710 C CA . SER A 1 94 ? 21.761 -4.117 -14.359 1.00 79.38 94 SER A CA 1
ATOM 711 C C . SER A 1 94 ? 20.902 -3.496 -13.251 1.00 79.38 94 SER A C 1
ATOM 713 O O . SER A 1 94 ? 20.666 -4.142 -12.228 1.00 79.38 94 SER A O 1
ATOM 715 N N . VAL A 1 95 ? 20.410 -2.266 -13.438 1.00 80.50 95 VAL A N 1
ATOM 716 C CA . VAL A 1 95 ? 19.602 -1.542 -12.449 1.00 80.50 95 VAL A CA 1
ATOM 717 C C . VAL A 1 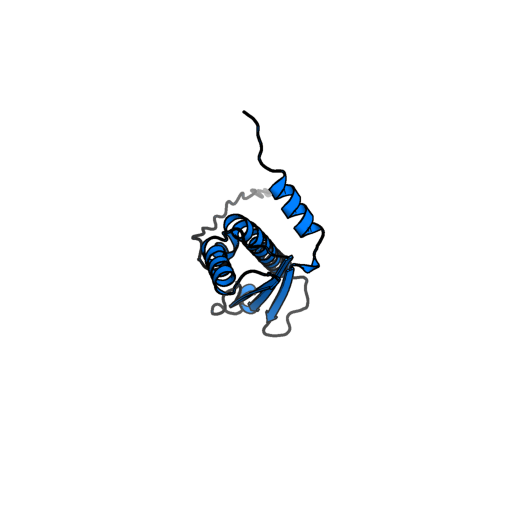95 ? 18.146 -1.516 -12.900 1.00 80.50 95 VAL A C 1
ATOM 719 O O . VAL A 1 95 ? 17.810 -0.933 -13.928 1.00 80.50 95 VAL A O 1
ATOM 722 N N . ARG A 1 96 ? 17.243 -2.113 -12.109 1.00 86.00 96 ARG A N 1
ATOM 723 C CA . ARG A 1 96 ? 15.807 -2.043 -12.419 1.00 86.00 96 ARG A CA 1
ATOM 724 C C . ARG A 1 96 ? 15.321 -0.580 -12.383 1.00 86.00 96 ARG A C 1
ATOM 726 O O . ARG A 1 96 ? 15.666 0.136 -11.448 1.00 86.00 96 ARG A O 1
ATOM 733 N N . PRO A 1 97 ? 14.448 -0.148 -13.310 1.00 85.94 97 PRO A N 1
ATOM 734 C CA . PRO A 1 97 ? 13.915 1.220 -13.326 1.00 85.94 97 PRO A CA 1
ATOM 735 C C . PRO A 1 97 ? 12.835 1.483 -12.259 1.00 85.94 97 PRO A C 1
ATOM 737 O O . PRO A 1 97 ? 12.409 2.620 -12.080 1.00 85.94 97 PRO A O 1
ATOM 740 N N . GLY A 1 98 ? 12.348 0.438 -11.578 1.00 87.56 98 GLY A N 1
ATOM 741 C CA . GLY A 1 98 ? 11.350 0.540 -10.507 1.00 87.56 98 GLY A CA 1
ATOM 742 C C . GLY A 1 98 ? 11.962 0.693 -9.110 1.00 87.56 98 GLY A C 1
ATOM 743 O O . GLY A 1 98 ? 13.177 0.735 -8.945 1.00 87.56 98 GLY A O 1
ATOM 744 N N . LEU A 1 99 ? 11.107 0.715 -8.082 1.00 89.25 99 LEU A N 1
ATOM 745 C CA . LEU A 1 99 ? 11.527 0.870 -6.682 1.00 89.25 99 LEU A CA 1
ATOM 746 C C . LEU A 1 99 ? 12.521 -0.222 -6.248 1.00 89.25 99 LEU A C 1
ATOM 748 O O . LEU A 1 99 ? 12.239 -1.408 -6.373 1.00 89.25 99 LEU A O 1
ATOM 752 N N . SER A 1 100 ? 13.672 0.139 -5.695 1.00 86.50 100 SER A N 1
ATOM 753 C CA . SER A 1 100 ? 14.651 -0.832 -5.185 1.00 86.50 100 SER A CA 1
ATOM 754 C C . SER A 1 100 ? 14.290 -1.358 -3.795 1.00 86.50 100 SER A C 1
ATOM 756 O O . SER A 1 100 ? 14.635 -2.485 -3.446 1.00 86.50 100 SER A O 1
ATOM 758 N N . SER A 1 101 ? 13.567 -0.559 -3.012 1.00 87.88 101 SER A N 1
ATOM 759 C CA . SER A 1 101 ? 13.066 -0.928 -1.693 1.00 87.88 101 SER A CA 1
ATOM 760 C C . SER A 1 101 ? 11.777 -0.179 -1.372 1.00 87.88 101 SER A C 1
ATOM 762 O O . SER A 1 101 ? 11.530 0.913 -1.888 1.00 87.88 101 SER A O 1
ATOM 764 N N . LEU A 1 102 ? 10.958 -0.780 -0.511 1.00 92.38 102 LEU A N 1
ATOM 765 C CA . LEU A 1 102 ? 9.726 -0.197 0.003 1.00 92.38 102 LEU A CA 1
ATOM 766 C C . LEU A 1 102 ? 9.519 -0.673 1.444 1.00 92.38 102 LEU A C 1
ATOM 768 O O . LEU A 1 102 ? 9.498 -1.876 1.704 1.00 92.38 102 LEU A O 1
ATOM 772 N N . ARG A 1 103 ? 9.347 0.263 2.376 1.00 92.81 103 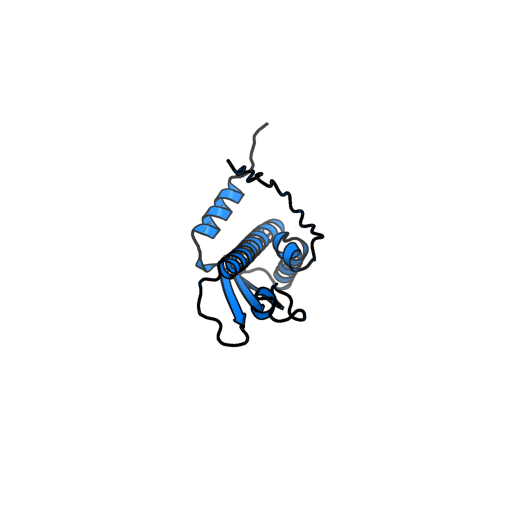ARG A N 1
ATOM 773 C CA . ARG A 1 103 ? 8.977 0.008 3.770 1.00 92.81 103 ARG A CA 1
ATOM 774 C C . ARG A 1 103 ? 7.727 0.812 4.092 1.00 92.81 103 ARG A C 1
ATOM 776 O O . ARG A 1 103 ? 7.735 2.031 3.961 1.00 92.81 103 ARG A O 1
ATOM 783 N N . ALA A 1 104 ? 6.682 0.126 4.539 1.00 92.88 104 ALA A N 1
ATOM 784 C CA . ALA A 1 104 ? 5.480 0.744 5.081 1.00 92.88 104 ALA A CA 1
ATOM 785 C C . ALA A 1 104 ? 5.420 0.502 6.596 1.00 92.88 104 ALA A C 1
ATOM 787 O O . ALA A 1 104 ? 5.634 -0.619 7.056 1.00 92.88 104 ALA A O 1
ATOM 788 N N . GLU A 1 105 ? 5.134 1.544 7.367 1.00 93.62 105 GLU A N 1
ATOM 789 C CA . GLU A 1 105 ? 4.952 1.500 8.817 1.00 93.62 105 GLU A CA 1
ATOM 790 C C . GLU A 1 105 ? 3.574 2.064 9.156 1.00 93.62 105 GLU A C 1
ATOM 792 O O . GLU A 1 105 ? 3.269 3.206 8.820 1.00 93.62 105 GLU A O 1
ATOM 797 N N . ALA A 1 106 ? 2.744 1.261 9.820 1.00 93.12 106 ALA A N 1
ATOM 798 C CA . ALA A 1 106 ? 1.464 1.707 10.350 1.00 93.12 106 ALA A CA 1
ATOM 799 C C . ALA A 1 106 ? 1.628 2.096 11.820 1.00 93.12 106 ALA A C 1
ATOM 801 O O . ALA A 1 106 ? 2.014 1.268 12.647 1.00 93.12 106 ALA A O 1
ATOM 802 N N . ARG A 1 107 ? 1.320 3.351 12.142 1.00 91.62 107 ARG A N 1
ATOM 803 C CA . ARG A 1 107 ? 1.268 3.878 13.505 1.00 91.62 107 ARG A CA 1
ATOM 804 C C . ARG A 1 107 ? -0.182 3.998 13.913 1.00 91.62 107 ARG A C 1
ATOM 806 O O . ARG A 1 107 ? -0.965 4.685 13.260 1.00 91.62 107 ARG A O 1
ATOM 813 N N . ILE A 1 108 ? -0.540 3.257 14.950 1.00 91.81 108 ILE A N 1
ATOM 814 C CA . ILE A 1 108 ? -1.926 3.055 15.344 1.00 91.81 108 ILE A CA 1
ATOM 815 C C . ILE A 1 108 ? -2.058 3.354 16.830 1.00 91.81 108 ILE A C 1
ATOM 817 O O . ILE A 1 108 ? -1.315 2.803 17.641 1.00 91.81 108 ILE A O 1
ATOM 821 N N . SER A 1 109 ? -3.046 4.177 17.168 1.00 93.19 109 SER A N 1
ATOM 822 C CA . SER A 1 109 ? -3.469 4.419 18.548 1.00 93.19 109 SER A CA 1
ATOM 823 C C . SER A 1 109 ? -4.771 3.661 18.802 1.00 93.19 109 SER A C 1
ATOM 825 O O . SER A 1 109 ? -5.762 3.879 18.103 1.00 93.19 109 SER A O 1
ATOM 827 N N . SER A 1 110 ? -4.778 2.747 19.775 1.00 94.75 110 SER A N 1
ATOM 828 C CA . SER A 1 110 ? -5.928 1.889 20.093 1.00 94.75 110 SER A CA 1
ATOM 829 C C . SER A 1 110 ? -5.887 1.420 21.549 1.00 94.75 110 SER A C 1
ATOM 831 O O . SER A 1 110 ? -4.814 1.309 22.137 1.00 94.75 110 SER A O 1
ATOM 833 N N . SER A 1 111 ? -7.059 1.132 22.118 1.00 95.19 111 SER A N 1
ATOM 834 C CA . SER A 1 111 ? -7.219 0.471 23.421 1.00 95.19 111 SER A CA 1
ATOM 835 C C . SER A 1 111 ? -7.240 -1.060 23.329 1.00 95.19 111 SER A C 1
ATOM 837 O O . SER A 1 111 ? -7.284 -1.728 24.361 1.00 95.19 111 SER A O 1
ATOM 839 N N . ALA A 1 112 ? -7.236 -1.622 22.116 1.00 96.12 112 ALA A N 1
ATOM 840 C CA . ALA A 1 112 ? -7.231 -3.062 21.902 1.00 96.12 112 ALA A CA 1
ATOM 841 C C . ALA A 1 112 ? -5.891 -3.693 22.305 1.00 96.12 112 ALA A C 1
ATOM 843 O O . ALA A 1 112 ? -4.840 -3.050 22.285 1.00 96.12 112 ALA A O 1
ATOM 844 N N . ASP A 1 113 ? -5.926 -4.981 22.644 1.00 96.12 113 ASP A N 1
ATOM 845 C CA . ASP A 1 113 ? -4.715 -5.722 22.973 1.00 96.12 113 ASP A CA 1
ATOM 846 C C . ASP A 1 113 ? -3.816 -5.959 21.744 1.00 96.12 113 ASP A C 1
ATOM 848 O O . ASP A 1 113 ? -4.230 -5.879 20.582 1.00 96.12 113 ASP A O 1
ATOM 852 N N . ILE A 1 114 ? -2.550 -6.285 22.012 1.00 95.56 114 ILE A N 1
ATOM 853 C CA . ILE A 1 114 ? -1.537 -6.465 20.969 1.00 95.56 114 ILE A CA 1
ATOM 854 C C . ILE A 1 114 ? -1.851 -7.627 20.015 1.00 95.56 114 ILE A C 1
ATOM 856 O O . ILE A 1 114 ? -1.507 -7.555 18.837 1.00 95.56 114 ILE A O 1
ATOM 860 N N . TYR A 1 115 ? -2.531 -8.681 20.475 1.00 96.81 115 TYR A N 1
ATOM 861 C CA . TYR A 1 115 ? -2.878 -9.824 19.630 1.00 96.81 115 TYR A CA 1
ATOM 862 C C . TYR A 1 115 ? -3.990 -9.463 18.641 1.00 96.81 115 TYR A C 1
ATOM 864 O O . TYR A 1 115 ? -3.939 -9.880 17.479 1.00 96.81 115 TYR A O 1
ATOM 872 N N . ALA A 1 116 ? -4.967 -8.659 19.065 1.00 97.38 116 ALA A N 1
ATOM 873 C CA . ALA A 1 116 ? -5.994 -8.104 18.190 1.00 97.38 116 ALA A CA 1
ATOM 874 C C . ALA A 1 116 ? -5.382 -7.184 17.120 1.00 97.38 116 ALA A C 1
ATOM 876 O O . ALA A 1 116 ? -5.690 -7.324 15.931 1.00 97.38 116 ALA A O 1
ATOM 877 N N . LEU A 1 117 ? -4.459 -6.299 17.512 1.00 97.38 117 LEU A N 1
ATOM 878 C CA . LEU A 1 117 ? -3.764 -5.402 16.583 1.00 97.38 117 LEU A CA 1
ATOM 879 C C . LEU A 1 117 ? -2.860 -6.158 15.599 1.00 97.38 117 LEU A C 1
ATOM 881 O O . LEU A 1 117 ? -2.829 -5.829 14.412 1.00 97.38 117 LEU A O 1
ATOM 885 N N . GLU A 1 118 ? -2.181 -7.214 16.042 1.00 97.62 118 GLU A N 1
ATOM 886 C CA . GLU A 1 118 ? -1.365 -8.044 15.154 1.00 97.62 118 GLU A CA 1
ATOM 887 C C . GLU A 1 118 ? -2.235 -8.841 14.171 1.00 97.62 118 GLU A C 1
ATOM 889 O O . GLU A 1 118 ? -1.936 -8.918 12.975 1.00 97.62 118 GLU A O 1
ATOM 894 N N . ARG A 1 119 ? -3.382 -9.362 14.627 1.00 97.81 119 ARG A N 1
ATOM 895 C CA . ARG A 1 119 ? -4.374 -9.991 13.742 1.00 97.81 119 ARG A CA 1
ATOM 896 C C . ARG A 1 119 ? -4.892 -9.005 12.694 1.00 97.81 119 ARG A C 1
ATOM 898 O O . ARG A 1 119 ? -5.057 -9.384 11.529 1.00 97.81 119 ARG A O 1
ATOM 905 N N . LEU A 1 120 ? -5.127 -7.752 13.078 1.00 98.06 120 LEU A N 1
ATOM 906 C CA . LEU A 1 120 ? -5.504 -6.685 12.156 1.00 98.06 120 LEU A CA 1
ATOM 907 C C . LEU A 1 120 ? -4.396 -6.419 11.126 1.00 98.06 120 LEU A C 1
ATOM 909 O O . LEU A 1 120 ? -4.686 -6.424 9.929 1.00 98.06 120 LEU A O 1
ATOM 913 N N . ARG A 1 121 ? -3.136 -6.272 11.562 1.00 97.75 121 ARG A N 1
ATOM 914 C CA . ARG A 1 121 ? -1.968 -6.083 10.680 1.00 97.75 121 ARG A CA 1
ATOM 915 C C . ARG A 1 121 ? -1.875 -7.190 9.630 1.00 97.75 121 ARG A C 1
ATOM 917 O O . ARG A 1 121 ? -1.811 -6.890 8.441 1.00 97.75 121 ARG A O 1
ATOM 924 N N . ILE A 1 122 ? -1.939 -8.454 10.054 1.00 97.69 122 ILE A N 1
ATOM 925 C CA . ILE A 1 122 ? -1.894 -9.621 9.157 1.00 97.69 122 ILE A CA 1
ATOM 926 C C . ILE A 1 122 ? -3.077 -9.611 8.179 1.00 97.69 122 ILE A C 1
ATOM 928 O O . ILE A 1 122 ? -2.931 -9.965 7.009 1.00 97.69 122 ILE A O 1
ATOM 932 N N . THR A 1 123 ? -4.264 -9.207 8.637 1.00 97.81 123 THR A N 1
ATOM 933 C CA . THR A 1 123 ? -5.461 -9.152 7.787 1.00 97.81 123 THR A CA 1
ATOM 934 C C . THR A 1 123 ? -5.327 -8.094 6.696 1.00 97.81 123 THR A C 1
ATOM 936 O O . THR A 1 123 ? -5.613 -8.394 5.537 1.00 97.81 123 THR A O 1
ATOM 939 N N . VAL A 1 124 ? -4.866 -6.890 7.050 1.00 97.62 124 VAL A N 1
ATOM 940 C CA . VAL A 1 124 ? -4.574 -5.810 6.095 1.00 97.62 124 VAL A CA 1
ATOM 941 C C . VAL A 1 124 ? -3.512 -6.267 5.104 1.00 97.62 124 VAL A C 1
ATOM 943 O O . VAL A 1 124 ? -3.733 -6.215 3.898 1.00 97.62 124 VAL A O 1
ATOM 946 N N . GLU A 1 125 ? -2.400 -6.799 5.607 1.00 95.69 125 GLU A N 1
ATOM 947 C CA . GLU A 1 125 ? -1.270 -7.247 4.797 1.00 95.69 125 GLU A CA 1
ATOM 948 C C . GLU A 1 125 ? -1.666 -8.278 3.728 1.00 95.69 125 GLU A C 1
ATOM 950 O O . GLU A 1 125 ? -1.143 -8.257 2.616 1.00 95.69 125 GLU A O 1
ATOM 955 N N . ARG A 1 126 ? -2.597 -9.180 4.054 1.00 96.56 126 ARG A N 1
ATOM 956 C CA . ARG A 1 126 ? -3.044 -10.239 3.140 1.00 96.56 126 ARG A CA 1
ATOM 957 C C . ARG A 1 126 ? -4.127 -9.812 2.156 1.00 96.56 126 ARG A C 1
ATOM 959 O O . ARG A 1 126 ? -4.419 -10.580 1.243 1.00 96.56 126 ARG A O 1
ATOM 966 N N . ARG A 1 127 ? -4.808 -8.690 2.394 1.00 96.50 127 ARG A N 1
ATOM 967 C CA . ARG A 1 127 ? -6.048 -8.349 1.677 1.00 96.50 127 ARG A CA 1
ATOM 968 C C . ARG A 1 127 ? -6.072 -6.950 1.079 1.00 96.50 127 ARG A C 1
ATOM 970 O O . ARG A 1 127 ? -7.040 -6.639 0.389 1.00 96.50 127 ARG A O 1
ATOM 977 N N . ASP A 1 128 ? -5.086 -6.104 1.361 1.00 97.00 128 ASP A N 1
ATOM 978 C CA . ASP A 1 128 ? -4.998 -4.795 0.726 1.00 97.00 128 ASP A CA 1
ATOM 979 C C . ASP A 1 128 ? -4.611 -4.959 -0.758 1.00 97.00 128 ASP A C 1
ATOM 981 O O . ASP A 1 128 ? -3.539 -5.492 -1.056 1.00 97.00 128 ASP A O 1
ATOM 985 N N . PRO A 1 129 ? -5.475 -4.536 -1.698 1.00 94.81 129 PRO A N 1
ATOM 986 C CA . PRO A 1 129 ? -5.245 -4.762 -3.119 1.00 94.81 129 PRO A CA 1
ATOM 987 C C . PRO A 1 129 ? -4.131 -3.881 -3.681 1.00 94.81 129 PRO A C 1
ATOM 989 O O . PRO A 1 129 ? -3.512 -4.253 -4.668 1.00 94.81 129 PRO A O 1
ATOM 992 N N . VAL A 1 130 ? -3.860 -2.716 -3.085 1.00 95.75 130 VAL A N 1
ATOM 993 C CA . VAL A 1 130 ? -2.806 -1.825 -3.577 1.00 95.75 130 VAL A CA 1
ATOM 994 C C . VAL A 1 130 ? -1.448 -2.339 -3.123 1.00 95.75 130 VAL A C 1
ATOM 996 O O . VAL A 1 130 ? -0.536 -2.388 -3.935 1.00 95.75 130 VAL A O 1
ATOM 999 N N . LEU A 1 131 ? -1.316 -2.808 -1.879 1.00 96.19 131 LEU A N 1
ATOM 1000 C CA . LEU A 1 131 ? -0.121 -3.484 -1.373 1.00 96.19 131 LEU A CA 1
ATOM 1001 C C . LEU A 1 131 ? 0.237 -4.717 -2.214 1.00 96.19 131 LEU A C 1
ATOM 1003 O O . LEU A 1 131 ? 1.421 -4.964 -2.450 1.00 96.19 131 LEU A O 1
ATOM 1007 N N . ASP A 1 132 ? -0.764 -5.461 -2.686 1.00 96.56 132 ASP A N 1
ATOM 1008 C CA . ASP A 1 132 ? -0.574 -6.593 -3.598 1.00 96.56 132 ASP A CA 1
ATOM 1009 C C . ASP A 1 132 ? 0.178 -6.188 -4.879 1.00 96.56 132 ASP A C 1
ATOM 1011 O O . ASP A 1 132 ? 1.157 -6.846 -5.236 1.00 96.56 132 ASP A O 1
ATOM 1015 N N . LEU A 1 133 ? -0.166 -5.037 -5.481 1.00 94.69 133 LEU A N 1
ATOM 1016 C CA . LEU A 1 133 ? 0.506 -4.506 -6.681 1.00 94.69 133 LEU A CA 1
ATOM 1017 C C . LEU A 1 133 ? 2.015 -4.276 -6.487 1.00 94.69 133 LEU A C 1
ATOM 1019 O O . LEU A 1 133 ? 2.769 -4.303 -7.458 1.00 94.69 133 LEU A O 1
ATOM 1023 N N . PHE A 1 134 ? 2.471 -4.035 -5.253 1.00 93.12 134 PHE A N 1
ATOM 1024 C CA . PHE A 1 134 ? 3.898 -3.852 -4.946 1.00 93.12 134 PHE A CA 1
ATOM 1025 C C . PHE A 1 134 ? 4.604 -5.154 -4.576 1.00 93.12 134 PHE A C 1
ATOM 1027 O O . PHE A 1 134 ? 5.825 -5.242 -4.705 1.00 93.12 134 PHE A O 1
ATOM 1034 N N . ARG A 1 135 ? 3.864 -6.148 -4.078 1.00 92.88 135 ARG A N 1
ATOM 1035 C CA . ARG A 1 135 ? 4.420 -7.436 -3.641 1.00 92.88 135 ARG A CA 1
ATOM 1036 C C . ARG A 1 135 ? 4.536 -8.435 -4.776 1.00 92.88 135 ARG A C 1
ATOM 1038 O O . ARG A 1 135 ? 5.448 -9.257 -4.760 1.00 92.88 135 ARG A O 1
ATOM 1045 N N . ASN A 1 136 ? 3.628 -8.354 -5.741 1.00 92.69 136 ASN A N 1
ATOM 1046 C CA . ASN A 1 136 ? 3.481 -9.349 -6.785 1.00 92.69 136 ASN A CA 1
ATOM 1047 C C . ASN A 1 136 ? 3.666 -8.718 -8.165 1.00 92.69 136 ASN A C 1
ATOM 1049 O O . ASN A 1 136 ? 3.072 -7.694 -8.499 1.00 92.69 136 ASN A O 1
ATOM 1053 N N . ALA A 1 137 ? 4.494 -9.354 -8.995 1.00 90.50 137 ALA A N 1
ATOM 1054 C CA . ALA A 1 137 ? 4.635 -8.954 -10.386 1.00 90.50 137 ALA A CA 1
ATOM 1055 C C . ALA A 1 137 ? 3.339 -9.283 -11.139 1.00 90.50 137 ALA A C 1
ATOM 1057 O O . ALA A 1 137 ? 2.989 -10.450 -11.310 1.00 90.50 137 ALA A O 1
ATOM 1058 N N . THR A 1 138 ? 2.636 -8.252 -11.602 1.00 93.50 138 THR A N 1
ATOM 1059 C CA . THR A 1 138 ? 1.483 -8.429 -12.489 1.00 93.50 138 THR A CA 1
ATOM 1060 C C . THR A 1 138 ? 1.990 -8.698 -13.909 1.00 93.50 138 THR A C 1
ATOM 1062 O O . THR A 1 138 ? 2.779 -7.896 -14.414 1.00 93.50 138 THR A O 1
ATOM 1065 N N . PRO A 1 139 ? 1.569 -9.786 -14.581 1.00 94.94 139 PRO A N 1
ATOM 1066 C CA . PRO A 1 139 ? 1.918 -10.017 -15.979 1.00 94.94 139 PRO A CA 1
ATOM 1067 C C . PRO A 1 139 ? 1.382 -8.882 -16.856 1.00 94.94 139 PRO A C 1
ATOM 1069 O O . PRO A 1 139 ? 0.175 -8.654 -16.919 1.00 94.94 139 PRO A O 1
ATOM 1072 N N . THR A 1 140 ? 2.274 -8.166 -17.535 1.00 93.88 140 THR A N 1
ATOM 1073 C CA . THR A 1 140 ? 1.920 -7.028 -18.389 1.00 93.88 140 THR A CA 1
ATOM 1074 C C . THR A 1 140 ? 2.482 -7.206 -19.794 1.00 93.88 140 THR A C 1
ATOM 1076 O O . THR A 1 140 ? 3.544 -7.793 -19.997 1.00 93.88 140 THR A O 1
ATOM 1079 N N . ARG A 1 141 ? 1.746 -6.695 -20.785 1.00 95.50 141 ARG A N 1
ATOM 1080 C CA . ARG A 1 141 ? 2.181 -6.607 -22.179 1.00 95.50 141 ARG A CA 1
ATOM 1081 C C . ARG A 1 141 ? 1.998 -5.174 -22.651 1.00 95.50 141 ARG A C 1
ATOM 1083 O O . ARG A 1 141 ? 0.928 -4.601 -22.471 1.00 95.50 141 ARG A O 1
ATOM 1090 N N . LEU A 1 142 ? 3.045 -4.619 -23.250 1.00 94.50 142 LEU A N 1
ATOM 1091 C CA . LEU A 1 142 ? 2.994 -3.334 -23.931 1.00 94.50 142 LEU A CA 1
ATOM 1092 C C . LEU A 1 142 ? 2.846 -3.590 -25.431 1.00 94.50 142 LEU A C 1
ATOM 1094 O O . LEU A 1 142 ? 3.657 -4.306 -26.016 1.00 94.50 142 LEU A O 1
ATOM 1098 N N . GLU A 1 143 ? 1.820 -3.008 -26.041 1.00 96.00 143 GLU A N 1
ATOM 1099 C CA . GLU A 1 143 ? 1.579 -3.075 -27.481 1.00 96.00 143 GLU A CA 1
ATOM 1100 C C . GLU A 1 143 ? 1.607 -1.659 -28.056 1.00 96.00 143 GLU A C 1
ATOM 1102 O O . GLU A 1 143 ? 1.153 -0.707 -27.419 1.00 96.00 143 GLU A O 1
ATOM 1107 N N . ILE A 1 144 ? 2.160 -1.513 -29.259 1.00 95.38 144 ILE A N 1
ATOM 1108 C CA . ILE A 1 144 ? 2.231 -0.232 -29.961 1.00 95.38 144 ILE A CA 1
ATOM 1109 C C . ILE A 1 144 ? 1.345 -0.334 -31.199 1.00 95.38 144 ILE A C 1
ATOM 1111 O O . ILE A 1 144 ? 1.508 -1.239 -32.012 1.00 95.38 144 ILE A O 1
ATOM 1115 N N . SER A 1 145 ? 0.423 0.614 -31.350 1.00 93.56 145 SER A N 1
ATOM 1116 C CA . SER A 1 145 ? -0.344 0.817 -32.581 1.00 93.56 145 SER A CA 1
ATOM 1117 C C . SER A 1 145 ? 0.154 2.084 -33.266 1.00 93.56 145 SER A C 1
ATOM 1119 O O . SER A 1 145 ? 0.103 3.164 -32.677 1.00 93.56 145 SER A O 1
ATOM 1121 N N . ILE A 1 146 ? 0.661 1.955 -34.493 1.00 93.69 146 ILE A N 1
ATOM 1122 C CA . ILE A 1 146 ? 1.266 3.063 -35.239 1.00 93.69 146 ILE A CA 1
ATOM 1123 C C . ILE A 1 146 ? 0.360 3.424 -36.414 1.00 93.69 146 ILE A C 1
ATOM 1125 O O . ILE A 1 146 ? 0.142 2.608 -37.303 1.00 93.69 146 ILE A O 1
ATOM 1129 N N . ASN A 1 147 ? -0.110 4.670 -36.440 1.00 91.06 147 ASN A N 1
ATOM 1130 C CA . ASN A 1 147 ? -0.714 5.268 -37.627 1.00 91.06 147 ASN A CA 1
ATOM 1131 C C . ASN A 1 147 ? 0.321 6.185 -38.279 1.00 91.06 147 ASN A C 1
ATOM 1133 O O . ASN A 1 147 ? 0.535 7.311 -37.823 1.00 91.06 147 ASN A O 1
ATOM 1137 N N . LEU A 1 148 ? 0.988 5.691 -39.321 1.00 86.94 148 LEU A N 1
ATOM 1138 C CA . LEU A 1 148 ? 1.895 6.506 -40.123 1.00 86.94 148 LEU A CA 1
ATOM 1139 C C . LEU A 1 148 ? 1.058 7.386 -41.057 1.00 86.94 148 LEU A C 1
ATOM 1141 O O . LEU A 1 148 ? 0.187 6.892 -41.768 1.00 86.94 148 LEU A O 1
ATOM 1145 N N . ARG A 1 149 ? 1.294 8.700 -41.035 1.00 80.31 149 ARG A N 1
ATOM 1146 C CA . ARG A 1 149 ? 0.788 9.595 -42.081 1.00 80.31 149 ARG A CA 1
ATOM 1147 C C . ARG A 1 149 ? 1.756 9.524 -43.256 1.00 80.31 149 ARG A C 1
ATOM 1149 O O . ARG A 1 149 ? 2.932 9.837 -43.082 1.00 80.31 149 ARG A O 1
ATOM 1156 N N . ASP A 1 150 ? 1.259 9.138 -44.427 1.00 71.69 150 ASP A N 1
ATOM 1157 C CA . ASP A 1 150 ? 2.021 9.212 -45.671 1.00 71.69 150 ASP A CA 1
ATOM 1158 C C . ASP A 1 150 ? 2.313 10.680 -45.994 1.00 71.69 150 ASP A C 1
ATOM 1160 O O . ASP A 1 150 ? 1.448 11.419 -46.465 1.00 71.69 150 ASP A O 1
ATOM 1164 N N . ASN A 1 151 ? 3.549 11.120 -45.760 1.00 61.44 151 ASN A N 1
ATOM 1165 C CA . ASN A 1 151 ? 4.043 12.375 -46.317 1.00 61.44 151 ASN A CA 1
ATOM 1166 C C . ASN A 1 151 ? 4.464 12.127 -47.768 1.00 61.44 151 ASN A C 1
ATOM 1168 O O . ASN A 1 151 ? 5.650 12.135 -48.091 1.00 61.44 151 ASN A O 1
ATOM 1172 N N . ASN A 1 152 ? 3.491 11.884 -48.648 1.00 59.56 152 ASN A N 1
ATOM 1173 C CA . ASN A 1 152 ? 3.745 11.864 -50.082 1.00 59.56 152 ASN A CA 1
ATOM 1174 C C . ASN A 1 152 ? 3.718 13.305 -50.618 1.00 59.56 152 ASN A C 1
ATOM 1176 O O . ASN A 1 152 ? 2.763 13.732 -51.265 1.00 59.56 152 ASN A O 1
ATOM 1180 N N . SER A 1 153 ? 4.766 14.074 -50.313 1.00 56.00 153 SER A N 1
ATOM 1181 C CA . SER A 1 153 ? 5.067 15.310 -51.038 1.00 56.00 153 SER A CA 1
ATOM 1182 C C . SER A 1 153 ? 5.749 14.915 -52.342 1.00 56.00 153 SER A C 1
ATOM 1184 O O . SER A 1 153 ? 6.972 14.804 -52.415 1.00 56.00 153 SER A O 1
ATOM 1186 N N . LEU A 1 154 ? 4.922 14.630 -53.349 1.00 56.22 154 LEU A N 1
ATOM 1187 C CA . LEU A 1 154 ? 5.338 14.470 -54.734 1.00 56.22 154 LEU A CA 1
ATOM 1188 C C . LEU A 1 154 ? 6.212 15.653 -55.154 1.00 56.22 154 LEU A C 1
ATOM 1190 O O . LEU A 1 154 ? 5.827 16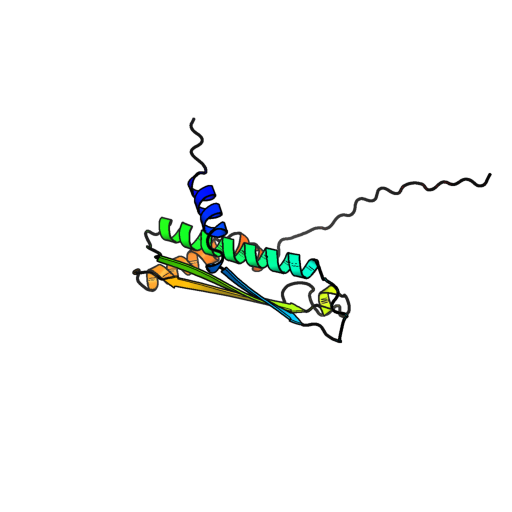.813 -55.015 1.00 56.22 154 LEU A O 1
ATOM 1194 N N . ALA A 1 155 ? 7.368 15.308 -55.711 1.00 50.16 155 ALA A N 1
ATOM 1195 C CA . ALA A 1 155 ? 8.037 16.126 -56.699 1.00 50.16 155 ALA A CA 1
ATOM 1196 C C . ALA A 1 155 ? 7.010 16.582 -57.751 1.00 50.16 155 ALA A C 1
ATOM 1198 O O . ALA A 1 155 ? 6.382 15.747 -58.405 1.00 50.16 155 ALA A O 1
ATOM 1199 N N . ALA A 1 156 ? 6.844 17.893 -57.881 1.00 46.75 156 ALA A N 1
ATOM 1200 C CA . ALA A 1 156 ? 6.261 18.563 -59.033 1.00 46.75 156 ALA A CA 1
ATOM 1201 C C . ALA A 1 156 ? 6.962 19.913 -59.188 1.00 46.75 156 ALA A C 1
ATOM 1203 O O . ALA A 1 156 ? 7.065 20.632 -58.167 1.00 46.75 156 ALA A O 1
#

Foldseek 3Di:
DDPPPDVPVVVLVVVCVVCVQQEAEDEAEDEDPDDPPPDDVVVVVLRVLSVVVQSLLQVLLVVVCVVLVWDWPGKHKYKYWYAYCCLVVVVDPVHPRDTPDMDIDIDTDGPDDPVSVVVSVVSSCVPRVSNCPVVDDDDDDDDDDDDDDPPPPDDD

Radius of gyration: 21.68 Å; chains: 1; bounding box: 61×29×82 Å

Sequence (156 aa):
MTTETDTTISRLQDEIRRSPHCAQVTLKARAGVEAPQARRPELDHVQRILEALAGSLAASYRRFAAALDIQLSEVEIRIEAGLDLNGLAAASDSVRPGLSSLRAEARISSSADIYALERLRITVERRDPVLDLFRNATPTRLEISINLRDNNSLAA

Secondary structure (DSSP, 8-state):
------HHHHHHHHHHHH-GGGEEEEEEEE-SS-------HHHHHHHHHHHHHHHHHHHHHHHHHHHTT--EEEEEEEEEEEEEHHHHTTS-TTS-SSEEEEEEEEEEEESS-HHHHHHHHHHHHHH-HHHHHHHS--------------------